Protein AF-A0A1B8S202-F1 (afdb_monomer_lite)

Radius of gyration: 22.19 Å; chains: 1; bounding box: 48×32×65 Å

Structure (mmCIF, N/CA/C/O backbone):
data_AF-A0A1B8S202-F1
#
_entry.id   AF-A0A1B8S202-F1
#
loop_
_atom_site.group_PDB
_atom_site.id
_atom_site.type_symbol
_atom_site.label_atom_id
_atom_site.label_alt_id
_atom_site.label_comp_id
_atom_site.label_asym_id
_atom_site.label_entity_id
_atom_site.label_seq_id
_atom_site.pdbx_PDB_ins_code
_atom_site.Cartn_x
_atom_site.Cartn_y
_atom_site.Cartn_z
_atom_site.occupancy
_atom_site.B_iso_or_equiv
_atom_site.auth_seq_id
_atom_site.auth_comp_id
_atom_site.auth_asym_id
_atom_site.auth_atom_id
_atom_site.pdbx_PDB_model_num
ATOM 1 N N . MET A 1 1 ? 27.297 24.010 -22.349 1.00 41.50 1 MET A N 1
ATOM 2 C CA . MET A 1 1 ? 25.96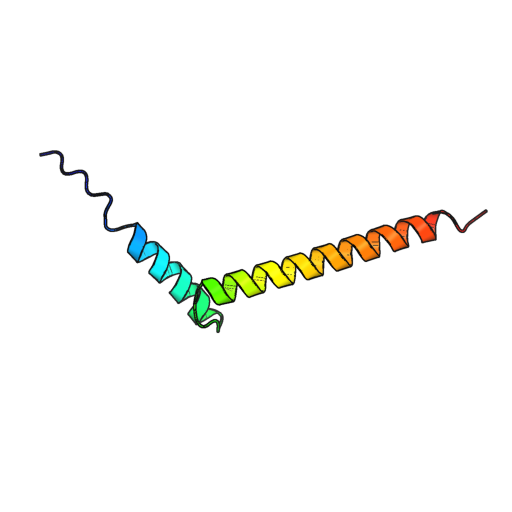5 23.673 -22.885 1.00 41.50 1 MET A CA 1
ATOM 3 C C . MET A 1 1 ? 25.091 23.352 -21.691 1.00 41.50 1 MET A C 1
ATOM 5 O O . MET A 1 1 ? 25.332 22.346 -21.042 1.00 41.50 1 MET A O 1
ATOM 9 N N . THR A 1 2 ? 24.190 24.257 -21.320 1.00 56.88 2 THR A N 1
ATOM 10 C CA . THR A 1 2 ? 23.137 23.993 -20.333 1.00 56.88 2 THR A CA 1
ATOM 11 C C . THR A 1 2 ? 22.097 23.108 -21.005 1.00 56.88 2 THR A C 1
ATOM 13 O O . THR A 1 2 ? 21.335 23.583 -21.842 1.00 56.88 2 THR A O 1
ATOM 16 N N . ALA A 1 3 ? 22.132 21.817 -20.697 1.00 53.41 3 ALA A N 1
ATOM 17 C CA . ALA A 1 3 ? 21.004 20.929 -20.911 1.00 53.41 3 ALA A CA 1
ATOM 18 C C . ALA A 1 3 ? 20.493 20.561 -19.520 1.00 53.41 3 ALA A C 1
ATOM 20 O O . ALA A 1 3 ? 20.928 19.587 -18.912 1.00 53.41 3 ALA A O 1
ATOM 21 N N . ASP A 1 4 ? 19.632 21.431 -18.995 1.00 58.25 4 ASP A N 1
ATOM 22 C CA . ASP A 1 4 ? 18.612 21.026 -18.044 1.00 58.25 4 ASP A CA 1
ATOM 23 C C . ASP A 1 4 ? 17.904 19.800 -18.622 1.00 58.25 4 ASP A C 1
ATOM 25 O O . ASP A 1 4 ? 17.316 19.854 -19.703 1.00 58.25 4 ASP A O 1
ATOM 29 N N . THR A 1 5 ? 17.983 18.667 -17.938 1.00 55.59 5 THR A N 1
ATOM 30 C CA . THR A 1 5 ? 17.051 17.569 -18.194 1.00 55.59 5 THR A CA 1
ATOM 31 C C . THR A 1 5 ? 16.627 16.974 -16.860 1.00 55.59 5 THR A C 1
ATOM 33 O O . THR A 1 5 ? 17.147 15.939 -16.448 1.00 55.59 5 THR A O 1
ATOM 36 N N . PRO A 1 6 ? 15.700 17.621 -16.134 1.00 60.19 6 PRO A N 1
ATOM 37 C CA . PRO A 1 6 ? 14.931 16.940 -15.112 1.00 60.19 6 PRO A CA 1
ATOM 38 C C . PRO A 1 6 ? 13.785 16.201 -15.816 1.00 60.19 6 PRO A C 1
ATOM 40 O O . PRO A 1 6 ? 12.658 16.675 -15.817 1.00 60.19 6 PRO A O 1
ATOM 43 N N . ASP A 1 7 ? 14.082 15.084 -16.483 1.00 55.44 7 ASP A N 1
ATOM 44 C CA . ASP A 1 7 ? 13.053 14.305 -17.203 1.00 55.44 7 ASP A CA 1
ATOM 45 C C . ASP A 1 7 ? 13.296 12.786 -17.134 1.00 55.44 7 ASP A C 1
ATOM 47 O O . ASP A 1 7 ? 13.041 12.017 -18.054 1.00 55.44 7 ASP A O 1
ATOM 51 N N . GLN A 1 8 ? 13.892 12.343 -16.029 1.00 54.03 8 GLN A N 1
ATOM 52 C CA . GLN A 1 8 ? 14.054 10.923 -15.690 1.00 54.03 8 GLN A CA 1
ATOM 53 C C . GLN A 1 8 ? 13.537 10.614 -14.279 1.00 54.03 8 GLN A C 1
ATOM 55 O O . GLN A 1 8 ? 13.565 9.461 -13.859 1.00 54.03 8 GLN A O 1
ATOM 60 N N . SER A 1 9 ? 13.092 11.626 -13.521 1.00 56.06 9 SER A N 1
ATOM 61 C CA . SER A 1 9 ? 12.779 11.480 -12.096 1.00 56.06 9 SER A CA 1
ATOM 62 C C . SER A 1 9 ? 11.317 11.166 -11.801 1.00 56.06 9 SER A C 1
ATOM 64 O O . SER A 1 9 ? 11.029 10.764 -10.687 1.00 56.06 9 SER A O 1
ATOM 66 N N . ILE A 1 10 ? 10.381 11.382 -12.730 1.00 53.59 10 ILE A N 1
ATOM 67 C CA . ILE A 1 10 ? 8.947 11.166 -12.459 1.00 53.59 10 ILE A CA 1
ATOM 68 C C . ILE A 1 10 ? 8.589 9.686 -12.649 1.00 53.59 10 ILE A C 1
ATOM 70 O O . ILE A 1 10 ? 8.017 9.085 -11.742 1.00 53.59 10 ILE A O 1
ATOM 74 N N . ASP A 1 11 ? 9.020 9.076 -13.755 1.00 54.44 11 ASP A N 1
ATOM 75 C CA . ASP A 1 11 ? 8.747 7.659 -14.039 1.00 54.44 11 ASP A CA 1
ATOM 76 C C . ASP A 1 11 ? 9.456 6.720 -13.049 1.00 54.44 11 ASP A C 1
ATOM 78 O O . ASP A 1 11 ? 8.859 5.771 -12.551 1.00 54.44 11 ASP A O 1
ATOM 82 N N . THR A 1 12 ? 10.691 7.040 -12.644 1.00 59.56 12 THR A N 1
ATOM 83 C CA . THR A 1 12 ? 11.419 6.243 -11.637 1.00 59.56 12 THR A CA 1
ATOM 84 C C . THR A 1 12 ? 10.811 6.315 -10.235 1.00 59.56 12 THR A C 1
ATOM 86 O O . THR A 1 12 ? 10.979 5.377 -9.454 1.00 59.56 12 THR A O 1
ATOM 89 N N . ILE A 1 13 ? 10.112 7.403 -9.892 1.00 60.28 13 ILE A N 1
ATOM 90 C CA . ILE A 1 13 ? 9.409 7.531 -8.606 1.00 60.28 13 ILE A CA 1
ATOM 91 C C . ILE A 1 13 ? 8.111 6.716 -8.619 1.00 60.28 13 ILE A C 1
ATOM 93 O O . ILE A 1 13 ? 7.800 6.082 -7.610 1.00 60.28 13 ILE A O 1
ATOM 97 N N . SER A 1 14 ? 7.384 6.696 -9.743 1.00 62.34 14 SER A N 1
ATOM 98 C CA . SER A 1 14 ? 6.196 5.844 -9.900 1.00 62.34 14 SER A CA 1
ATOM 99 C C . SER A 1 14 ? 6.568 4.369 -9.743 1.00 62.34 14 SER A C 1
ATOM 101 O O . SER A 1 14 ? 5.997 3.675 -8.904 1.00 62.34 14 SER A O 1
ATOM 103 N N . ASP A 1 15 ? 7.629 3.934 -10.429 1.00 73.50 15 ASP A N 1
ATOM 104 C CA . ASP A 1 15 ? 8.130 2.561 -10.334 1.00 73.50 15 ASP A CA 1
ATOM 105 C C . ASP A 1 15 ? 8.582 2.202 -8.908 1.00 73.50 15 ASP A C 1
ATOM 107 O O . ASP A 1 15 ? 8.401 1.074 -8.456 1.00 73.50 15 ASP A O 1
ATOM 111 N N . GLN A 1 16 ? 9.151 3.148 -8.150 1.00 80.88 16 GLN A N 1
ATOM 112 C CA . GLN A 1 16 ? 9.528 2.908 -6.752 1.00 80.88 16 GLN A CA 1
ATOM 113 C C . GLN A 1 16 ? 8.322 2.687 -5.836 1.00 80.88 16 GLN A C 1
ATOM 115 O O . GLN A 1 16 ? 8.391 1.837 -4.944 1.00 80.88 16 GLN A O 1
ATOM 120 N N . ALA A 1 17 ? 7.244 3.445 -6.031 1.00 80.00 17 ALA A N 1
ATOM 121 C CA . ALA A 1 17 ? 6.032 3.305 -5.235 1.00 80.00 17 ALA A CA 1
ATOM 122 C C . ALA A 1 17 ? 5.340 1.964 -5.518 1.00 80.00 17 ALA A C 1
ATOM 124 O O . ALA A 1 17 ? 4.984 1.250 -4.578 1.00 80.00 17 ALA A O 1
ATOM 125 N N . ASP A 1 18 ? 5.246 1.583 -6.792 1.00 84.44 18 ASP A N 1
ATOM 126 C CA . ASP A 1 18 ? 4.656 0.309 -7.209 1.00 84.44 18 ASP A CA 1
ATOM 127 C C . ASP A 1 18 ? 5.497 -0.889 -6.752 1.00 84.44 18 ASP A C 1
ATOM 129 O O . ASP A 1 18 ? 4.961 -1.884 -6.261 1.00 84.44 18 ASP A O 1
ATOM 133 N N . LEU A 1 19 ? 6.830 -0.790 -6.808 1.00 85.25 19 LEU A N 1
ATOM 134 C CA . LEU A 1 19 ? 7.715 -1.822 -6.261 1.00 85.25 19 LEU A CA 1
ATOM 135 C C . LEU A 1 19 ? 7.553 -1.968 -4.746 1.00 85.25 19 LEU A C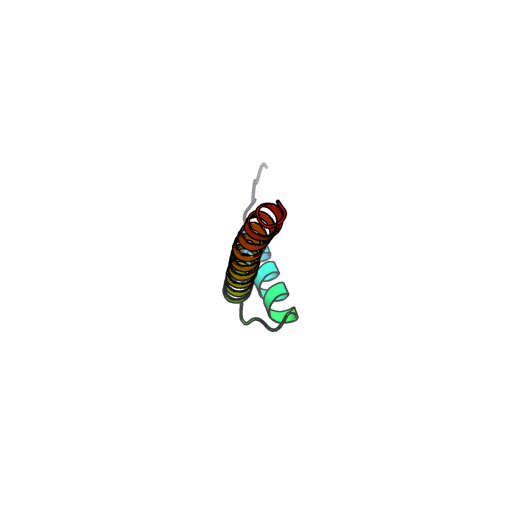 1
ATOM 137 O O . LEU A 1 19 ? 7.548 -3.087 -4.232 1.00 85.25 19 LEU A O 1
ATOM 141 N N . TRP A 1 20 ? 7.414 -0.860 -4.018 1.00 86.56 20 TRP A N 1
ATOM 142 C CA . TRP A 1 20 ? 7.190 -0.917 -2.577 1.00 86.56 20 TRP A CA 1
ATOM 143 C C . TRP A 1 20 ? 5.833 -1.546 -2.241 1.00 86.56 20 TRP A C 1
ATOM 145 O O . TRP A 1 20 ? 5.758 -2.379 -1.336 1.00 86.56 20 TRP A O 1
ATOM 155 N N . ALA A 1 21 ? 4.787 -1.228 -3.004 1.00 89.56 21 ALA A N 1
ATOM 156 C CA . ALA A 1 21 ? 3.481 -1.867 -2.891 1.00 89.56 21 ALA A CA 1
ATOM 157 C C . ALA A 1 21 ? 3.556 -3.380 -3.142 1.00 89.56 21 ALA A C 1
ATOM 159 O O . ALA A 1 21 ? 3.135 -4.161 -2.283 1.00 89.56 21 ALA A O 1
ATOM 160 N N . PHE A 1 22 ? 4.212 -3.796 -4.228 1.00 90.00 22 PHE A N 1
ATOM 161 C CA . PHE A 1 22 ? 4.421 -5.206 -4.559 1.00 90.00 22 PHE A CA 1
ATOM 162 C C . PHE A 1 22 ? 5.125 -5.980 -3.439 1.00 90.00 22 PHE A C 1
ATOM 164 O O . PHE A 1 22 ? 4.696 -7.071 -3.062 1.00 90.00 22 PHE A O 1
ATOM 171 N N . TRP A 1 23 ? 6.183 -5.412 -2.850 1.00 88.19 23 TRP A N 1
ATOM 172 C CA . TRP A 1 23 ? 6.916 -6.046 -1.744 1.00 88.19 23 TRP A CA 1
ATOM 173 C C . TRP A 1 23 ? 6.064 -6.234 -0.484 1.00 88.19 23 TRP A C 1
ATOM 175 O O . TRP A 1 23 ? 6.326 -7.147 0.299 1.00 88.19 23 TRP A O 1
ATOM 185 N N . ASN A 1 24 ? 5.048 -5.394 -0.294 1.00 86.81 24 ASN A N 1
ATOM 186 C CA . ASN A 1 24 ? 4.099 -5.489 0.812 1.00 86.81 24 ASN A CA 1
ATOM 187 C C . ASN A 1 24 ? 2.844 -6.312 0.457 1.00 86.81 24 ASN A C 1
ATOM 189 O O . ASN A 1 24 ? 1.943 -6.431 1.285 1.00 86.81 24 ASN A O 1
ATOM 193 N N . GLY A 1 25 ? 2.799 -6.922 -0.734 1.00 90.81 25 GLY A N 1
ATOM 194 C CA . GLY A 1 25 ? 1.706 -7.788 -1.179 1.00 90.81 25 GLY A CA 1
ATOM 195 C C . GLY A 1 25 ? 0.527 -7.060 -1.828 1.00 90.81 25 GLY A C 1
ATOM 196 O O . GLY A 1 25 ? -0.520 -7.676 -2.004 1.00 90.81 25 GLY A O 1
ATOM 197 N N . PHE A 1 26 ? 0.695 -5.786 -2.181 1.00 91.75 26 PHE A N 1
ATOM 198 C CA . PHE A 1 26 ? -0.291 -4.988 -2.909 1.00 91.75 26 PHE A CA 1
ATOM 199 C C . PHE A 1 26 ? 0.007 -5.013 -4.415 1.00 91.75 26 PHE A C 1
ATOM 201 O O . PHE A 1 26 ? 1.156 -5.177 -4.824 1.00 91.75 26 PHE A O 1
ATOM 208 N N . GLY A 1 27 ? -1.023 -4.880 -5.246 1.00 86.94 27 GLY A N 1
ATOM 209 C CA . GLY A 1 27 ? -0.921 -4.905 -6.703 1.00 86.94 27 GLY A CA 1
ATOM 210 C C . GLY A 1 27 ? -0.244 -3.667 -7.290 1.00 86.94 27 GLY A C 1
ATOM 211 O O . GLY A 1 27 ? 0.510 -3.798 -8.252 1.00 86.94 27 GLY A O 1
ATOM 212 N N . ASP A 1 28 ? -0.480 -2.498 -6.696 1.00 88.56 28 ASP A N 1
ATOM 213 C CA . ASP A 1 28 ? 0.100 -1.211 -7.087 1.00 88.56 28 ASP A CA 1
ATOM 214 C C . ASP A 1 28 ? 0.090 -0.208 -5.915 1.00 88.56 28 ASP A C 1
ATOM 216 O O . ASP A 1 28 ? -0.430 -0.475 -4.820 1.00 88.56 28 ASP A O 1
ATOM 220 N N . ALA A 1 29 ? 0.697 0.961 -6.130 1.00 87.50 29 ALA A N 1
ATOM 221 C CA . ALA A 1 29 ? 0.729 2.031 -5.140 1.00 87.50 29 ALA A CA 1
ATOM 222 C C . ALA A 1 29 ? -0.668 2.572 -4.775 1.00 87.50 29 ALA A C 1
ATOM 224 O O . ALA A 1 29 ? -0.865 3.044 -3.649 1.00 87.50 29 ALA A O 1
ATOM 225 N N . ASP A 1 30 ? -1.640 2.495 -5.686 1.00 90.75 30 ASP A N 1
ATOM 226 C CA . ASP A 1 30 ? -3.002 2.984 -5.463 1.00 90.75 30 ASP A CA 1
ATOM 227 C C . ASP A 1 30 ? -3.791 2.072 -4.513 1.00 90.75 30 ASP A C 1
ATOM 229 O O . ASP A 1 30 ? -4.545 2.564 -3.666 1.00 90.75 30 ASP A O 1
ATOM 233 N N . GLU A 1 31 ? -3.600 0.756 -4.592 1.00 91.50 31 GLU A N 1
ATOM 234 C CA . GLU A 1 31 ? -4.178 -0.214 -3.661 1.00 91.50 31 GLU A CA 1
ATOM 235 C C . GLU A 1 31 ? -3.609 -0.018 -2.250 1.00 91.50 31 GLU A C 1
ATOM 237 O O . GLU A 1 31 ? -4.356 0.048 -1.268 1.00 91.50 31 GLU A O 1
ATOM 242 N N . LEU A 1 32 ? -2.291 0.173 -2.146 1.00 89.94 32 LEU A N 1
ATOM 243 C CA . LEU A 1 32 ? -1.626 0.468 -0.878 1.00 89.94 32 LEU A CA 1
ATOM 244 C C . LEU A 1 32 ? -2.124 1.782 -0.257 1.00 89.94 32 LEU A C 1
ATOM 246 O O . LEU A 1 32 ? -2.353 1.866 0.954 1.00 89.94 32 LEU A O 1
ATOM 250 N N . LYS A 1 33 ? -2.326 2.812 -1.082 1.00 91.50 33 LYS A N 1
ATOM 251 C CA . LYS A 1 33 ? -2.872 4.097 -0.641 1.00 91.50 33 LYS A CA 1
ATOM 252 C C . LYS A 1 33 ? -4.293 3.948 -0.098 1.00 91.50 33 LYS A C 1
ATOM 254 O O . LYS A 1 33 ? -4.579 4.452 0.987 1.00 91.50 33 LYS A O 1
ATOM 259 N N . GLN A 1 34 ? -5.163 3.227 -0.807 1.00 92.69 34 GLN A N 1
ATOM 260 C CA . GLN A 1 34 ? -6.538 2.973 -0.364 1.00 92.69 34 GLN A CA 1
ATOM 261 C C . GLN A 1 34 ? -6.584 2.207 0.961 1.00 92.69 34 GLN A C 1
ATOM 263 O O . GLN A 1 34 ? -7.382 2.536 1.842 1.00 92.69 34 GLN A O 1
ATOM 268 N N . TRP A 1 35 ? -5.705 1.216 1.130 1.00 92.94 35 TRP A N 1
ATOM 269 C CA . TRP A 1 35 ? -5.572 0.505 2.397 1.00 92.94 35 TRP A CA 1
ATOM 270 C C . TRP A 1 35 ? -5.202 1.458 3.544 1.00 92.94 35 TRP A C 1
ATOM 272 O O . TRP A 1 35 ? -5.856 1.443 4.588 1.00 92.94 35 TRP A O 1
ATOM 282 N N . GLY A 1 36 ? -4.219 2.340 3.335 1.00 91.38 36 GLY A N 1
ATOM 283 C CA . GLY A 1 36 ? -3.799 3.326 4.336 1.00 91.38 36 GLY A CA 1
ATOM 284 C C . GLY A 1 36 ? -4.893 4.338 4.696 1.00 91.38 36 GLY A C 1
ATOM 285 O O . GLY A 1 36 ? -5.087 4.652 5.871 1.00 91.38 36 GLY A O 1
ATOM 286 N N . GLU A 1 37 ? -5.650 4.817 3.707 1.00 93.88 37 GLU A N 1
ATOM 287 C CA . GLU A 1 37 ? -6.777 5.734 3.926 1.00 93.88 37 GLU A CA 1
ATOM 288 C C . GLU A 1 37 ? -7.909 5.082 4.735 1.00 93.88 37 GLU A C 1
ATOM 290 O O . GLU A 1 37 ? -8.496 5.726 5.611 1.00 93.88 37 GLU A O 1
ATOM 295 N N . ASN A 1 38 ? -8.200 3.802 4.485 1.00 90.94 38 ASN A N 1
ATOM 296 C CA . ASN A 1 38 ? -9.192 3.052 5.254 1.00 90.94 38 ASN A CA 1
ATOM 297 C C . ASN A 1 38 ? -8.721 2.790 6.688 1.00 90.94 38 ASN A C 1
ATOM 299 O O . ASN A 1 38 ? -9.486 3.035 7.620 1.00 90.94 38 ASN A O 1
ATOM 303 N N . ALA A 1 39 ? -7.462 2.387 6.878 1.00 89.69 39 ALA A N 1
ATOM 304 C CA . ALA A 1 39 ? -6.889 2.170 8.205 1.00 89.69 39 ALA A CA 1
ATOM 305 C C . ALA A 1 39 ? -6.899 3.456 9.055 1.00 89.69 39 ALA A C 1
ATOM 307 O O . ALA A 1 39 ? -7.258 3.426 10.233 1.00 89.69 39 ALA A O 1
ATOM 308 N N . GLU A 1 40 ? -6.573 4.612 8.465 1.00 89.62 40 GLU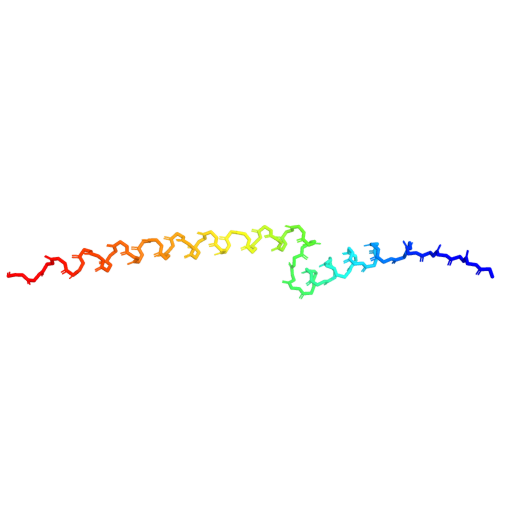 A N 1
ATOM 309 C CA . GLU A 1 40 ? -6.644 5.892 9.181 1.00 89.62 40 GLU A CA 1
ATOM 310 C C . GLU A 1 40 ? -8.092 6.304 9.474 1.00 89.62 40 GLU A C 1
ATOM 312 O O . GLU A 1 40 ? -8.386 6.828 10.550 1.00 89.62 40 GLU A O 1
ATOM 317 N N . ARG A 1 41 ? -9.031 6.031 8.561 1.00 90.19 41 ARG 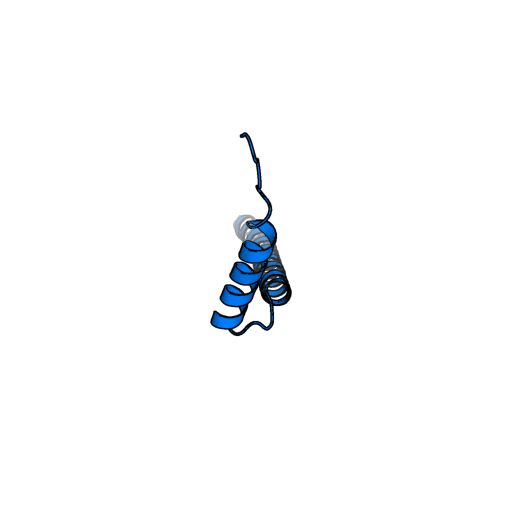A N 1
ATOM 318 C CA . ARG A 1 41 ? -10.460 6.282 8.797 1.00 90.19 41 ARG A CA 1
ATOM 319 C C . ARG A 1 41 ? -11.000 5.442 9.956 1.00 90.19 41 ARG A C 1
ATOM 321 O O . ARG A 1 41 ? -11.752 5.975 10.773 1.00 90.19 41 ARG A O 1
ATOM 328 N N . GLU A 1 42 ? -10.620 4.171 10.041 1.00 89.06 42 GLU A N 1
ATOM 329 C CA . GLU A 1 42 ? -10.959 3.294 11.167 1.00 89.06 42 GLU A CA 1
ATOM 330 C C . GLU A 1 42 ? -10.360 3.833 12.468 1.00 89.06 42 GLU A C 1
ATOM 332 O O . GLU A 1 42 ? -11.098 4.052 13.430 1.00 89.06 42 GLU A O 1
ATOM 337 N N . ARG A 1 43 ? -9.068 4.187 12.464 1.00 87.69 43 ARG A N 1
ATOM 338 C CA . ARG A 1 43 ? -8.384 4.780 13.623 1.00 87.69 43 ARG A CA 1
ATOM 339 C C . ARG A 1 43 ? -9.082 6.047 14.121 1.00 87.69 43 ARG A C 1
ATOM 341 O O . ARG A 1 43 ? -9.273 6.220 15.323 1.00 87.69 43 ARG A O 1
ATOM 348 N N . LEU A 1 44 ? -9.480 6.940 13.216 1.00 85.00 44 LEU A N 1
ATOM 349 C CA . LEU A 1 44 ? -10.195 8.172 13.561 1.00 85.00 44 LEU A CA 1
ATOM 350 C C . LEU A 1 44 ? -11.615 7.893 14.079 1.00 85.00 44 LEU A C 1
ATOM 352 O O . LEU A 1 44 ? -12.066 8.565 15.009 1.00 85.00 44 LEU A O 1
ATOM 356 N N . GLY A 1 45 ? -12.310 6.900 13.520 1.00 80.81 45 GLY A N 1
ATOM 357 C CA . GLY A 1 45 ? -13.623 6.458 13.998 1.00 80.81 45 GLY A CA 1
ATOM 358 C C . GLY A 1 45 ? -13.571 5.854 15.405 1.00 80.81 45 GLY A C 1
ATOM 359 O O . GLY A 1 45 ? -14.394 6.187 16.265 1.00 80.81 45 GLY A O 1
ATOM 360 N N . GLU A 1 46 ? -12.565 5.024 15.675 1.00 74.31 46 GLU A N 1
ATOM 361 C CA . GLU A 1 46 ? -12.290 4.468 17.002 1.00 74.31 46 GLU A CA 1
ATOM 362 C C . GLU A 1 46 ? -11.900 5.567 17.997 1.00 74.31 46 GLU A C 1
ATOM 364 O O . GLU A 1 46 ? -12.436 5.621 19.104 1.00 74.31 46 GLU A O 1
ATOM 369 N N . GLN A 1 47 ? -11.049 6.513 17.588 1.00 72.00 47 GLN A N 1
ATOM 370 C CA . GLN A 1 47 ? -10.617 7.629 18.431 1.00 72.00 47 GLN A CA 1
ATOM 371 C C . GLN A 1 47 ? -11.776 8.575 18.790 1.00 72.00 47 GLN A C 1
ATOM 373 O O . GLN A 1 47 ? -11.865 9.046 19.930 1.00 72.00 47 GLN A O 1
ATOM 378 N N . ALA A 1 48 ? -12.696 8.829 17.857 1.00 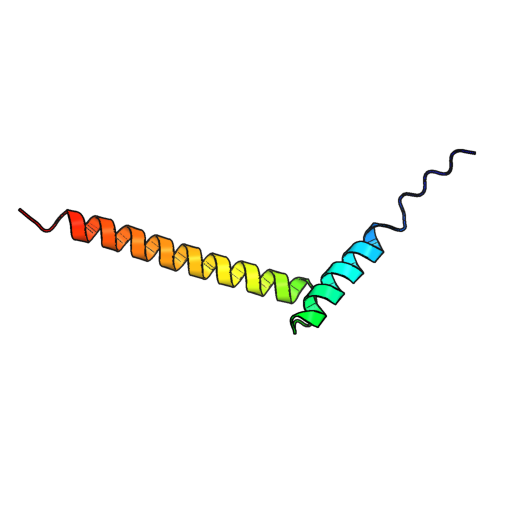68.19 48 ALA A N 1
ATOM 379 C CA . ALA A 1 48 ? -13.918 9.584 18.126 1.00 68.19 48 ALA A CA 1
ATOM 380 C C . ALA A 1 48 ? -14.832 8.844 19.120 1.00 68.19 48 ALA A C 1
ATOM 382 O O . ALA A 1 48 ? -15.341 9.446 20.069 1.00 68.19 48 ALA A O 1
ATOM 383 N N . SER A 1 49 ? -14.982 7.528 18.948 1.00 68.94 49 SER A N 1
ATOM 384 C CA . SER A 1 49 ? -15.796 6.679 19.826 1.00 68.94 49 SER A CA 1
ATOM 385 C C . SER A 1 49 ? -15.226 6.609 21.246 1.00 68.94 49 SER A C 1
ATOM 387 O O . SER A 1 49 ? -15.961 6.739 22.225 1.00 68.94 49 SER A O 1
ATOM 389 N N . GLN A 1 50 ? -13.904 6.486 21.369 1.00 67.31 50 GLN A N 1
ATOM 390 C CA . GLN A 1 50 ? -13.205 6.469 22.650 1.00 67.31 50 GLN A CA 1
ATOM 391 C C . GLN A 1 50 ? -13.298 7.830 23.358 1.00 67.31 50 GLN A C 1
ATOM 393 O O . GLN A 1 50 ? -13.572 7.886 24.555 1.00 67.31 50 GLN A O 1
ATOM 398 N N . SER A 1 51 ? -13.163 8.938 22.623 1.00 63.94 51 SER A N 1
ATOM 399 C CA . SER A 1 51 ? -13.299 10.291 23.186 1.00 63.94 51 SER A CA 1
ATOM 400 C C . SER A 1 51 ? -14.703 10.553 23.752 1.00 63.94 51 SER A C 1
ATOM 402 O O . SER A 1 51 ? -14.839 11.173 24.808 1.00 63.94 51 SER A O 1
ATOM 404 N N . GLY A 1 52 ? -15.750 10.029 23.102 1.00 62.03 52 GLY A N 1
ATOM 405 C CA . GLY A 1 52 ? -17.127 10.092 23.604 1.00 62.03 52 GLY A CA 1
ATOM 406 C C . GLY A 1 52 ? -17.345 9.290 24.893 1.00 62.03 52 GLY A C 1
ATOM 407 O O . GLY A 1 52 ? -17.993 9.774 25.820 1.00 62.03 52 GLY A O 1
ATOM 408 N N . GLN A 1 53 ? -16.748 8.099 25.000 1.00 60.22 53 GLN A N 1
ATOM 409 C CA . GLN A 1 53 ? -16.860 7.255 26.197 1.00 60.22 53 GLN A CA 1
ATOM 410 C C . GLN A 1 53 ? -16.150 7.862 27.415 1.00 60.22 53 GLN A C 1
ATOM 412 O O . GLN A 1 53 ? -16.668 7.792 28.533 1.00 60.22 53 GLN A O 1
ATOM 417 N N . ILE A 1 54 ? -14.996 8.508 27.221 1.00 59.91 54 ILE A N 1
ATOM 418 C CA . ILE A 1 54 ? -14.255 9.158 28.315 1.00 59.91 54 ILE A CA 1
ATOM 419 C C . ILE A 1 54 ? -15.055 10.346 28.880 1.00 59.91 54 ILE A C 1
ATOM 421 O O . ILE A 1 54 ? -15.117 10.523 30.100 1.00 59.91 54 ILE A O 1
ATOM 425 N N . ALA A 1 55 ? -15.727 11.120 28.021 1.00 58.34 55 ALA A N 1
ATOM 426 C CA . ALA A 1 55 ? -16.570 12.244 28.436 1.00 58.34 55 ALA A CA 1
ATOM 427 C C . ALA A 1 55 ? -17.818 11.803 29.227 1.00 58.34 55 ALA A C 1
ATOM 429 O O . ALA A 1 55 ? -18.217 12.472 30.177 1.00 58.34 55 ALA A O 1
ATOM 430 N N . GLN A 1 56 ? -18.414 10.656 28.886 1.00 57.72 56 GLN A N 1
ATOM 431 C CA . GLN A 1 56 ? -19.558 10.107 29.626 1.00 57.72 56 GLN A CA 1
ATOM 432 C C . GLN A 1 56 ? -19.147 9.490 30.971 1.00 57.72 56 GLN A C 1
ATOM 434 O O . GLN A 1 56 ? -19.846 9.650 31.969 1.00 57.72 56 GLN A O 1
ATOM 439 N N . SER A 1 57 ? -17.979 8.847 31.024 1.00 58.88 57 SER A N 1
ATOM 440 C CA . SER A 1 57 ? -17.454 8.214 32.245 1.00 58.88 57 SER A CA 1
ATOM 441 C C . SER A 1 57 ? -17.045 9.226 33.323 1.00 58.88 57 SER A C 1
ATOM 443 O O . SER A 1 57 ? -16.994 8.889 34.501 1.00 58.88 57 SER A O 1
ATOM 445 N N . SER A 1 58 ? -16.767 10.475 32.940 1.00 58.75 58 SER A N 1
ATOM 446 C CA . SER A 1 58 ? -16.358 11.549 33.857 1.00 58.75 58 SER A CA 1
ATOM 447 C C . SER A 1 58 ? -17.526 12.387 34.401 1.00 58.75 58 SER A C 1
ATOM 449 O O . SER A 1 58 ? -17.321 13.176 35.319 1.00 58.75 58 SER A O 1
ATOM 451 N N . GLN A 1 59 ? -18.756 12.188 33.906 1.00 58.91 59 GLN A N 1
ATOM 452 C CA . GLN A 1 59 ? -19.968 12.846 34.426 1.00 58.91 59 GLN A CA 1
ATOM 453 C C . GLN A 1 59 ? -20.781 11.985 35.411 1.00 58.91 59 GLN A C 1
ATOM 455 O O . GLN A 1 59 ? -21.725 12.482 36.021 1.00 58.91 59 GLN A O 1
ATOM 460 N N . GLY A 1 60 ? -20.425 10.712 35.591 1.00 57.69 60 GLY A N 1
ATOM 461 C CA . GLY A 1 60 ? -21.173 9.751 36.405 1.00 57.69 60 GLY A CA 1
ATOM 462 C C . GLY A 1 60 ? -20.558 9.461 37.772 1.00 57.69 60 GLY A C 1
ATOM 463 O O . GLY A 1 60 ? -20.399 8.294 38.101 1.00 57.69 60 GLY A O 1
ATOM 464 N N . ASN A 1 61 ? -20.179 10.479 38.549 1.00 56.94 61 ASN A N 1
ATOM 465 C CA . ASN A 1 61 ? -19.799 10.285 39.953 1.00 56.94 61 ASN A CA 1
ATOM 466 C C . ASN A 1 6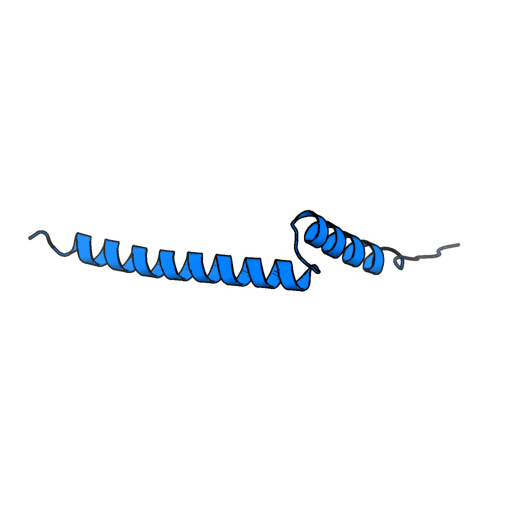1 ? -20.093 11.562 40.769 1.00 56.94 61 ASN A C 1
ATOM 468 O O . ASN A 1 61 ? -19.195 12.354 41.053 1.00 56.94 61 ASN A O 1
ATOM 472 N N . PHE A 1 62 ? -21.371 11.767 41.096 1.00 52.62 62 PHE A N 1
ATOM 473 C CA . PHE A 1 62 ? -21.838 12.684 42.140 1.00 52.62 62 PHE A CA 1
ATOM 474 C C . PHE A 1 62 ? -22.563 11.880 43.215 1.00 52.62 62 PHE A C 1
ATOM 476 O O . PHE A 1 62 ? -23.331 10.968 42.829 1.00 52.62 62 PHE A O 1
#

Foldseek 3Di:
DDDDDPDPPPVVVLVVQQVVCVVVVHRGNVRVVVVVVVVVVVVVVVVVVVVVVVVVVVVPDD

Sequence (62 aa):
MTADTPDQSIDTISDQADLWAFWNGFGDADELKQWGENAERERLGEQASQSGQIAQSSQGNF

Secondary structure (DSSP, 8-state):
-------SHHHHHHHHHHHHHHHTT-SSHHHHHHHHHHHHHHHHHHHHHHHHHHHHHTSS--

pLDDT: mean 73.65, std 15.33, range [41.5, 93.88]